Protein AF-A0A497RG23-F1 (afdb_monomer_lite)

Foldseek 3Di:
DVCVVVVVVVCVVCVNVVHPVVVVVVVLVVVLCVQQVVDDPVSNVVSVVVVVVVVVVCCVPPVVVVVVVVCVVPNHDPPDDPPPDD

Sequence (86 aa):
KWLDGLNTVLVDMTNKGKKNNGIVCYVLYKILVDVYANSNYEVMSNALKVLESAKLEFYRKIMAPYEEKKMMENGNIPLLKKRKEK

Structure (mmCIF, N/CA/C/O backbone):
data_AF-A0A497RG23-F1
#
_entry.id   AF-A0A497RG23-F1
#
loop_
_atom_site.group_PDB
_atom_site.id
_atom_site.type_symbol
_atom_site.label_atom_id
_atom_site.label_alt_id
_atom_site.label_comp_id
_atom_site.label_asym_id
_atom_site.label_entity_id
_atom_site.label_seq_id
_atom_site.pdbx_PDB_ins_code
_atom_site.Cartn_x
_atom_site.Cartn_y
_atom_site.Cartn_z
_atom_site.occupancy
_atom_site.B_iso_or_equiv
_atom_site.auth_seq_id
_atom_site.auth_comp_id
_atom_site.auth_asym_id
_atom_site.auth_atom_id
_atom_site.pdbx_PDB_model_num
ATOM 1 N N . LYS A 1 1 ? -13.465 -2.503 -12.129 1.00 64.81 1 LYS A N 1
ATOM 2 C CA . LYS A 1 1 ? -13.752 -3.646 -13.036 1.00 64.81 1 LYS A CA 1
ATOM 3 C C . LYS A 1 1 ? -12.532 -4.521 -13.304 1.00 64.81 1 LYS A C 1
ATOM 5 O O . LYS A 1 1 ? -12.614 -5.697 -12.998 1.00 64.81 1 LYS A O 1
ATOM 10 N N . TRP A 1 2 ? -11.411 -4.009 -13.835 1.00 82.56 2 TRP A N 1
ATOM 11 C CA . TRP A 1 2 ? -10.225 -4.859 -14.074 1.00 82.56 2 TRP A CA 1
ATOM 12 C C . TRP A 1 2 ? -9.413 -5.151 -12.797 1.00 82.56 2 TRP A C 1
ATOM 14 O O . TRP A 1 2 ? -8.923 -6.261 -12.625 1.00 82.56 2 TRP A O 1
ATOM 24 N N . LEU A 1 3 ? -9.329 -4.190 -11.869 1.00 84.50 3 LEU A N 1
ATOM 25 C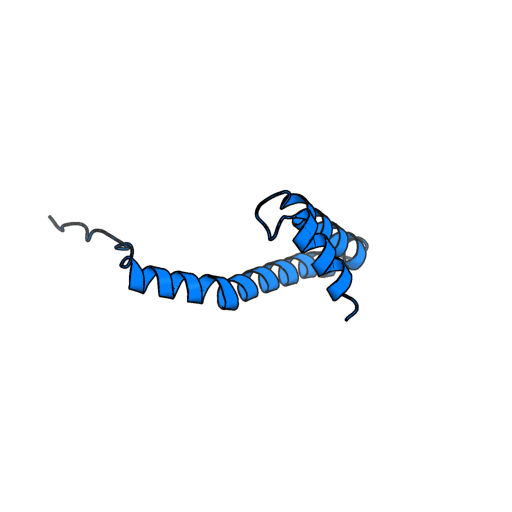 CA . LEU A 1 3 ? -8.629 -4.361 -10.588 1.00 84.50 3 LEU A CA 1
ATOM 26 C C . LEU A 1 3 ? -9.419 -5.225 -9.585 1.00 84.50 3 LEU A C 1
ATOM 28 O O . LEU A 1 3 ? -8.852 -5.785 -8.651 1.00 84.50 3 LEU A O 1
ATOM 32 N N . ASP A 1 4 ? -10.733 -5.344 -9.785 1.00 90.38 4 ASP A N 1
ATOM 33 C CA . ASP A 1 4 ? -11.653 -5.974 -8.835 1.00 90.38 4 ASP A CA 1
ATOM 34 C C . ASP A 1 4 ? -11.300 -7.454 -8.624 1.00 90.38 4 ASP A C 1
ATOM 36 O O . ASP A 1 4 ? -11.300 -7.917 -7.489 1.00 90.38 4 ASP A O 1
ATOM 40 N N . GLY A 1 5 ? -10.904 -8.168 -9.686 1.00 93.38 5 GLY A N 1
ATOM 41 C CA . GLY A 1 5 ? -10.492 -9.572 -9.591 1.00 93.38 5 GLY A CA 1
ATOM 42 C C . GLY A 1 5 ? -9.234 -9.770 -8.741 1.00 93.38 5 GLY A C 1
ATOM 43 O O . GLY A 1 5 ? -9.215 -10.628 -7.861 1.00 93.38 5 GLY A O 1
ATOM 44 N N . LEU A 1 6 ? -8.211 -8.931 -8.940 1.00 91.12 6 LEU A N 1
ATOM 45 C CA . LEU A 1 6 ? -7.003 -8.948 -8.109 1.00 91.12 6 LEU A CA 1
ATOM 46 C C . LEU A 1 6 ? -7.342 -8.640 -6.646 1.00 91.12 6 LEU A C 1
ATOM 48 O O . LEU A 1 6 ? -6.866 -9.324 -5.744 1.00 91.12 6 LEU A O 1
ATOM 52 N N . ASN A 1 7 ? -8.197 -7.645 -6.409 1.00 93.38 7 ASN A N 1
ATOM 53 C CA . ASN A 1 7 ? -8.607 -7.270 -5.061 1.00 93.38 7 ASN A CA 1
ATOM 54 C C . ASN A 1 7 ? -9.346 -8.405 -4.350 1.00 93.38 7 ASN A C 1
ATOM 56 O O . ASN A 1 7 ? -9.032 -8.685 -3.197 1.00 93.38 7 ASN A O 1
ATOM 60 N N . THR A 1 8 ? -10.277 -9.088 -5.021 1.00 95.31 8 THR A N 1
ATOM 61 C CA . THR A 1 8 ? -10.970 -10.254 -4.454 1.00 95.31 8 THR A CA 1
ATOM 62 C C . THR A 1 8 ? -9.978 -11.336 -4.037 1.00 95.31 8 THR A C 1
ATOM 64 O O . THR A 1 8 ? -10.029 -11.808 -2.903 1.00 95.31 8 THR A O 1
ATOM 67 N N . 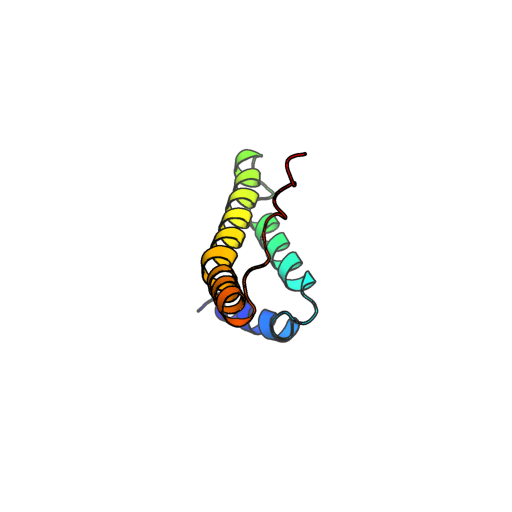VAL A 1 9 ? -9.017 -11.663 -4.906 1.00 95.31 9 VAL A N 1
ATOM 68 C CA . VAL A 1 9 ? -7.982 -12.660 -4.600 1.00 95.31 9 VAL A CA 1
ATOM 69 C C . VAL A 1 9 ? -7.145 -12.234 -3.392 1.00 95.31 9 VAL A C 1
ATOM 71 O O . VAL A 1 9 ? -6.949 -13.020 -2.468 1.00 95.31 9 VAL A O 1
ATOM 74 N N . LEU A 1 10 ? -6.680 -10.983 -3.347 1.00 96.25 10 LEU A N 1
ATOM 75 C CA . LEU A 1 10 ? -5.872 -10.491 -2.228 1.00 96.25 10 LEU A CA 1
ATOM 76 C C . LEU A 1 10 ? -6.658 -10.443 -0.912 1.00 96.25 10 LEU A C 1
ATOM 78 O O . LEU A 1 10 ? -6.100 -10.744 0.145 1.00 96.25 10 LEU A O 1
ATOM 82 N N . VAL A 1 11 ? -7.947 -10.103 -0.953 1.00 96.25 11 VAL A N 1
ATOM 83 C CA . VAL A 1 11 ? -8.823 -10.123 0.226 1.00 96.25 11 VAL A CA 1
ATOM 84 C C . VAL A 1 11 ? -8.928 -11.535 0.799 1.00 96.25 11 VAL A C 1
ATOM 86 O O . VAL A 1 11 ? -8.786 -11.703 2.015 1.00 96.25 11 VAL A O 1
ATOM 89 N N . ASP A 1 12 ? -9.101 -12.542 -0.054 1.00 96.38 12 ASP A N 1
ATOM 90 C CA . ASP A 1 12 ? -9.191 -13.938 0.371 1.00 96.38 12 ASP A CA 1
ATOM 91 C C . ASP A 1 12 ? -7.846 -14.455 0.897 1.00 96.38 12 ASP A C 1
ATOM 93 O O . ASP A 1 12 ? -7.770 -14.966 2.018 1.00 96.38 12 ASP A O 1
ATOM 97 N N . MET A 1 13 ? -6.754 -14.241 0.155 1.00 96.38 13 MET A N 1
ATOM 98 C CA . MET A 1 13 ? -5.411 -14.704 0.537 1.00 96.38 13 MET A CA 1
ATOM 99 C C . MET A 1 13 ? -4.914 -14.094 1.851 1.00 96.38 13 MET A C 1
ATOM 101 O O . MET A 1 13 ? -4.159 -14.734 2.593 1.00 96.38 13 MET A O 1
ATOM 105 N N . THR A 1 14 ? -5.333 -12.861 2.146 1.00 97.44 14 THR A N 1
ATOM 106 C CA . THR A 1 14 ? -4.969 -12.164 3.386 1.00 97.44 14 THR A CA 1
ATOM 107 C C . THR A 1 14 ? -5.951 -12.398 4.531 1.00 97.44 14 THR A C 1
ATOM 109 O O . THR A 1 14 ? -5.724 -11.913 5.642 1.00 97.44 14 THR A O 1
ATOM 112 N N . ASN A 1 15 ? -7.056 -13.114 4.296 1.00 96.88 15 ASN A N 1
ATOM 113 C CA . ASN A 1 15 ? -8.186 -13.179 5.222 1.00 96.88 15 ASN A CA 1
ATOM 114 C C . ASN A 1 15 ? -8.577 -11.773 5.720 1.00 96.88 15 ASN A C 1
ATOM 116 O O . ASN A 1 15 ? -8.566 -11.491 6.924 1.00 96.88 15 ASN A O 1
ATOM 120 N N . LYS A 1 16 ? -8.846 -10.863 4.775 1.00 95.00 16 LYS A N 1
ATOM 121 C CA . LYS A 1 16 ? -9.161 -9.448 5.040 1.00 95.00 16 LYS A CA 1
ATOM 122 C C . LYS A 1 16 ? -8.064 -8.740 5.859 1.00 95.00 16 LYS A C 1
ATOM 124 O O . LYS A 1 16 ? -8.365 -8.024 6.811 1.00 95.00 16 LYS A O 1
ATOM 129 N N . GLY A 1 17 ? -6.794 -8.976 5.520 1.00 93.62 17 GLY A N 1
ATOM 130 C CA . GLY A 1 17 ? -5.630 -8.353 6.172 1.00 93.62 17 GLY A CA 1
ATOM 131 C C . GLY A 1 17 ? -5.203 -8.953 7.522 1.00 93.62 17 GLY A C 1
ATOM 132 O O . GLY A 1 17 ? -4.352 -8.385 8.209 1.00 93.62 17 GLY A O 1
ATOM 133 N N . LYS A 1 18 ? -5.782 -10.087 7.941 1.00 96.25 18 LYS A N 1
ATOM 134 C CA . LYS A 1 18 ? -5.447 -10.748 9.219 1.00 96.25 18 LYS A CA 1
ATOM 135 C C . LYS A 1 18 ? -4.247 -11.690 9.126 1.00 96.25 18 LYS A C 1
ATOM 137 O O . LYS A 1 18 ? -3.670 -12.038 10.153 1.00 96.25 18 LYS A O 1
ATOM 142 N N . LYS A 1 19 ? -3.906 -12.164 7.927 1.00 96.00 19 LYS A N 1
ATOM 143 C CA . LYS A 1 19 ? -2.804 -13.103 7.667 1.00 96.00 19 LYS A CA 1
ATOM 144 C C . LYS A 1 19 ? -2.116 -12.748 6.354 1.00 96.00 19 LYS A C 1
ATOM 146 O O . LYS A 1 19 ? -2.671 -12.027 5.539 1.00 96.00 19 LYS A O 1
ATOM 151 N N . ASN A 1 20 ? -0.913 -13.281 6.142 1.00 93.56 20 ASN A N 1
ATOM 152 C CA . ASN A 1 20 ? -0.199 -13.207 4.863 1.00 93.56 20 ASN A CA 1
ATOM 153 C C . ASN A 1 20 ? -0.039 -11.787 4.285 1.00 93.56 20 ASN A C 1
ATOM 155 O O . ASN A 1 20 ? 0.089 -11.637 3.076 1.00 93.56 20 ASN A O 1
ATOM 159 N N . ASN A 1 21 ? 0.007 -10.740 5.118 1.00 94.31 21 ASN A N 1
ATOM 160 C CA . ASN A 1 21 ? 0.093 -9.342 4.661 1.00 94.31 21 ASN A CA 1
ATOM 161 C C . ASN A 1 21 ? 1.318 -9.064 3.768 1.00 94.31 21 ASN A C 1
ATOM 163 O O . ASN A 1 21 ? 1.291 -8.156 2.937 1.00 94.31 21 ASN A O 1
ATOM 167 N N . GLY A 1 22 ? 2.365 -9.892 3.876 1.00 96.44 22 GLY A N 1
ATOM 168 C CA . GLY A 1 22 ? 3.523 -9.863 2.983 1.00 96.44 22 GLY A CA 1
ATOM 169 C C . GLY A 1 22 ? 3.172 -10.021 1.500 1.00 96.44 22 GLY A C 1
ATOM 170 O O . GLY A 1 22 ? 3.874 -9.459 0.666 1.00 96.44 22 GLY A O 1
ATOM 171 N N . ILE A 1 23 ? 2.066 -10.693 1.151 1.00 96.56 23 ILE A N 1
ATOM 172 C CA . ILE A 1 23 ? 1.662 -10.840 -0.253 1.00 96.56 23 ILE A CA 1
ATOM 173 C C . ILE A 1 23 ? 1.252 -9.511 -0.884 1.00 96.56 23 ILE A C 1
ATOM 175 O O . ILE A 1 23 ? 1.597 -9.240 -2.029 1.00 96.56 23 ILE A O 1
ATOM 179 N N . VAL A 1 24 ? 0.578 -8.646 -0.123 1.00 96.38 24 VAL A N 1
ATOM 180 C CA . VAL A 1 24 ? 0.190 -7.313 -0.597 1.00 96.38 24 VAL A CA 1
ATOM 181 C C . VAL A 1 24 ? 1.439 -6.460 -0.791 1.00 96.38 24 VAL A C 1
ATOM 183 O O . VAL A 1 24 ? 1.572 -5.799 -1.815 1.00 96.38 24 VAL A O 1
ATOM 186 N N . CYS A 1 25 ? 2.393 -6.537 0.142 1.00 96.38 25 CYS A N 1
ATOM 187 C CA . CYS A 1 25 ? 3.686 -5.865 0.006 1.00 96.38 25 CYS A CA 1
ATOM 188 C C . CYS A 1 25 ? 4.438 -6.333 -1.251 1.00 96.38 25 CYS A C 1
ATOM 190 O O . CYS A 1 25 ? 4.928 -5.511 -2.022 1.00 96.38 25 CYS A O 1
ATOM 192 N N . TYR A 1 26 ? 4.464 -7.642 -1.507 1.00 97.25 26 TYR A N 1
ATOM 193 C CA . TYR A 1 26 ? 5.098 -8.207 -2.695 1.00 97.25 26 TYR A CA 1
ATOM 194 C C . TYR A 1 26 ? 4.422 -7.755 -3.997 1.00 97.25 26 TYR A C 1
ATOM 196 O O . TYR A 1 26 ? 5.108 -7.396 -4.951 1.00 97.25 26 TYR A O 1
ATOM 204 N N . VAL A 1 27 ? 3.087 -7.713 -4.032 1.00 96.50 27 VAL A N 1
ATOM 205 C CA . VAL A 1 27 ? 2.326 -7.211 -5.188 1.00 96.50 27 VAL A CA 1
ATOM 206 C C . VAL A 1 27 ? 2.635 -5.739 -5.442 1.00 96.50 27 VAL A C 1
ATOM 208 O O . VAL A 1 27 ? 2.909 -5.367 -6.580 1.00 96.50 27 VAL A O 1
ATOM 211 N N . LEU A 1 28 ? 2.654 -4.909 -4.394 1.00 96.56 28 LEU A N 1
ATOM 212 C CA . LEU A 1 28 ? 3.048 -3.505 -4.512 1.00 96.56 28 LEU A CA 1
ATOM 213 C C . LEU A 1 28 ? 4.474 -3.385 -5.055 1.00 96.56 28 LEU A C 1
ATOM 215 O O . LEU A 1 28 ? 4.684 -2.677 -6.031 1.00 96.56 28 LEU A O 1
ATOM 219 N N . TYR A 1 29 ? 5.432 -4.128 -4.496 1.00 97.00 29 TYR A N 1
ATOM 220 C CA . TYR A 1 29 ? 6.810 -4.161 -4.990 1.00 97.00 29 TYR A CA 1
ATOM 221 C C . TYR A 1 29 ? 6.887 -4.544 -6.473 1.00 97.00 29 TYR A C 1
ATOM 223 O O . TYR A 1 29 ? 7.562 -3.865 -7.243 1.00 97.00 29 TYR A O 1
ATOM 231 N N . LYS A 1 30 ? 6.157 -5.581 -6.898 1.00 97.75 30 LYS A N 1
ATOM 232 C CA . LYS A 1 30 ? 6.097 -5.999 -8.303 1.00 97.75 30 LYS A CA 1
ATOM 233 C C . LYS A 1 30 ? 5.553 -4.902 -9.210 1.00 97.75 30 LYS A C 1
ATOM 235 O O . LYS A 1 30 ? 6.157 -4.648 -10.244 1.00 97.75 30 LYS A O 1
ATOM 240 N N . ILE A 1 31 ? 4.494 -4.205 -8.796 1.00 95.94 31 ILE A N 1
ATOM 241 C CA . ILE A 1 31 ? 3.977 -3.038 -9.525 1.00 95.94 31 ILE A CA 1
ATOM 242 C C . ILE A 1 31 ? 5.059 -1.956 -9.639 1.00 95.94 31 ILE A C 1
ATOM 244 O O . ILE A 1 31 ? 5.250 -1.404 -10.719 1.00 95.94 31 ILE A O 1
ATOM 248 N N . LEU A 1 32 ? 5.794 -1.662 -8.559 1.00 96.62 32 LEU A N 1
ATOM 249 C CA . LEU A 1 32 ? 6.858 -0.655 -8.607 1.00 96.62 32 LEU A CA 1
ATOM 250 C C . LEU A 1 32 ? 7.985 -1.057 -9.568 1.00 96.62 32 LEU A C 1
ATOM 252 O O . LEU A 1 32 ? 8.457 -0.224 -10.339 1.00 96.62 32 LEU A O 1
ATOM 256 N N . VAL A 1 33 ? 8.398 -2.325 -9.547 1.00 96.88 33 VAL A N 1
ATOM 257 C CA . VAL A 1 33 ? 9.436 -2.836 -10.447 1.00 96.88 33 VAL A CA 1
ATOM 258 C C . VAL A 1 33 ? 8.981 -2.756 -11.900 1.00 96.88 33 VAL A C 1
ATOM 260 O O . VAL A 1 33 ? 9.678 -2.173 -12.727 1.00 96.88 33 VAL A O 1
ATOM 263 N N . ASP A 1 34 ? 7.799 -3.288 -12.197 1.00 96.69 34 ASP A N 1
ATOM 264 C CA . ASP A 1 34 ? 7.318 -3.431 -13.570 1.00 96.69 34 ASP A CA 1
ATOM 265 C C . ASP A 1 34 ? 6.998 -2.064 -14.211 1.00 96.69 34 ASP A C 1
ATOM 267 O O . ASP A 1 34 ? 7.145 -1.905 -15.421 1.00 96.69 34 ASP A O 1
ATOM 271 N N . VAL A 1 35 ? 6.613 -1.060 -13.411 1.00 96.31 35 VAL A N 1
ATOM 272 C CA . VAL A 1 35 ? 6.293 0.293 -13.900 1.00 96.31 35 VAL A CA 1
ATOM 273 C C . VAL A 1 35 ? 7.509 1.227 -13.915 1.00 96.31 35 VAL A C 1
ATOM 275 O O . VAL A 1 35 ? 7.626 2.036 -14.833 1.00 96.31 35 VAL A O 1
ATOM 278 N N . TYR A 1 36 ? 8.414 1.153 -12.929 1.00 96.44 36 TYR A N 1
ATOM 279 C CA . TYR A 1 36 ? 9.424 2.204 -12.714 1.00 96.44 36 TYR A CA 1
ATOM 280 C C . TYR A 1 36 ? 10.891 1.747 -12.811 1.00 96.44 36 TYR A C 1
ATOM 282 O O . TYR A 1 36 ? 11.751 2.601 -13.025 1.00 96.44 36 TYR A O 1
ATOM 290 N N . ALA A 1 37 ? 11.224 0.454 -12.668 1.00 92.94 37 ALA A N 1
ATOM 291 C CA . ALA A 1 37 ? 12.618 0.035 -12.419 1.00 92.94 37 ALA A CA 1
ATOM 292 C C . ALA A 1 37 ? 13.592 0.231 -13.593 1.00 92.94 37 ALA A C 1
ATOM 294 O O . ALA A 1 37 ? 14.777 0.445 -13.361 1.00 92.94 37 ALA A O 1
ATOM 295 N N . ASN A 1 38 ? 13.122 0.195 -14.842 1.00 92.00 38 ASN A N 1
ATOM 296 C CA . ASN A 1 38 ? 13.982 0.359 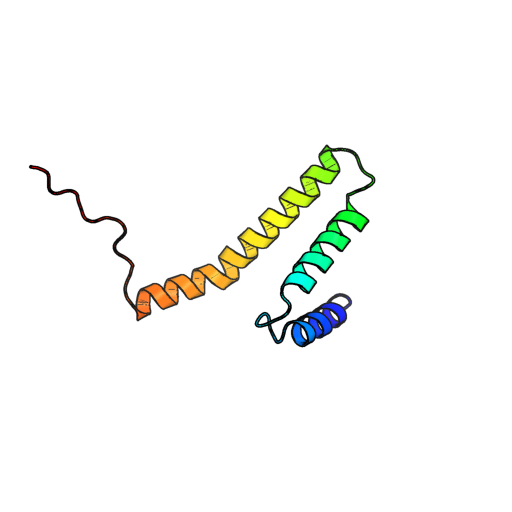-16.026 1.00 92.00 38 ASN A CA 1
ATOM 297 C C . ASN A 1 38 ? 14.111 1.825 -16.480 1.00 92.00 38 ASN A C 1
ATOM 299 O O . ASN A 1 38 ? 14.345 2.098 -17.655 1.00 92.00 38 ASN A O 1
ATOM 303 N N . SER A 1 39 ? 13.910 2.771 -15.562 1.00 91.81 39 SER A N 1
ATOM 304 C CA . SER A 1 39 ? 13.913 4.207 -15.846 1.00 91.81 39 SER A CA 1
ATOM 305 C C . SER A 1 39 ? 15.035 4.936 -15.105 1.00 91.81 39 SER A C 1
ATOM 307 O O . SER A 1 39 ? 15.760 4.363 -14.294 1.00 91.81 39 SER A O 1
ATOM 309 N N . ASN A 1 40 ? 15.193 6.230 -15.383 1.00 95.88 40 ASN A N 1
ATOM 310 C CA . ASN A 1 40 ? 16.149 7.065 -14.661 1.00 95.88 40 ASN A CA 1
ATOM 311 C C . ASN A 1 40 ? 15.745 7.258 -13.182 1.00 95.88 40 ASN A C 1
ATOM 313 O O . ASN A 1 40 ? 14.622 6.961 -12.762 1.00 95.88 40 ASN A O 1
ATOM 317 N N . TYR A 1 41 ? 16.676 7.790 -12.388 1.00 95.62 41 TYR A N 1
ATOM 318 C CA . TYR A 1 41 ? 16.478 8.006 -10.954 1.00 95.62 41 TYR A CA 1
ATOM 319 C C . TYR A 1 41 ? 15.248 8.857 -10.628 1.00 95.62 41 TYR A C 1
ATOM 321 O O . TYR A 1 41 ? 14.538 8.572 -9.667 1.00 95.62 41 TYR A O 1
ATOM 329 N N . GLU A 1 42 ? 14.967 9.882 -11.430 1.00 96.81 42 GLU A N 1
ATOM 330 C CA . GLU A 1 42 ? 13.814 10.751 -11.215 1.00 96.81 42 GLU A CA 1
ATOM 331 C C . GLU A 1 42 ? 12.504 9.957 -11.288 1.00 96.81 42 GLU A C 1
ATOM 333 O O . GLU A 1 42 ? 11.679 10.034 -10.373 1.00 96.81 42 GLU A O 1
ATOM 338 N N . VAL A 1 43 ? 12.348 9.122 -12.316 1.00 96.19 43 VAL A N 1
ATOM 339 C CA . VAL A 1 43 ? 11.175 8.257 -12.481 1.00 96.19 43 VAL A CA 1
ATOM 340 C C . VAL A 1 43 ? 11.087 7.225 -11.357 1.00 96.19 43 VAL A C 1
ATOM 342 O O . VAL A 1 43 ? 10.014 7.051 -10.778 1.00 96.19 43 VAL A O 1
ATOM 345 N N . MET A 1 44 ? 12.203 6.600 -10.969 1.00 96.81 44 MET A N 1
ATOM 346 C CA . MET A 1 44 ? 12.221 5.691 -9.816 1.00 96.81 44 MET A CA 1
ATOM 347 C C . MET A 1 44 ? 11.826 6.403 -8.512 1.00 96.81 44 MET A C 1
ATOM 349 O O . MET A 1 44 ? 11.080 5.854 -7.704 1.00 96.81 44 MET A O 1
ATOM 353 N N . SER A 1 45 ? 12.249 7.655 -8.316 1.00 96.75 45 SER A N 1
ATOM 354 C CA . SER A 1 45 ? 11.871 8.449 -7.142 1.00 96.75 45 SER A CA 1
ATOM 355 C C . SER A 1 45 ? 10.371 8.766 -7.111 1.00 96.75 45 SER A C 1
ATOM 357 O O . SER A 1 45 ? 9.777 8.846 -6.035 1.00 96.75 45 SER A O 1
ATOM 359 N N . ASN A 1 46 ? 9.726 8.898 -8.277 1.00 96.88 46 ASN A N 1
ATOM 360 C CA . ASN A 1 46 ? 8.281 9.110 -8.365 1.00 96.88 46 ASN A CA 1
ATOM 361 C C . ASN A 1 46 ? 7.490 7.899 -7.853 1.00 96.88 46 ASN A C 1
ATOM 363 O O . ASN A 1 46 ? 6.445 8.090 -7.232 1.00 96.88 46 ASN A O 1
ATOM 367 N N . ALA A 1 47 ? 8.016 6.681 -8.007 1.00 96.44 47 ALA A N 1
ATOM 368 C CA . ALA A 1 47 ? 7.422 5.464 -7.455 1.00 96.44 47 ALA A CA 1
ATOM 369 C C . ALA A 1 47 ? 7.219 5.570 -5.929 1.00 96.44 47 ALA A C 1
ATOM 371 O O . ALA A 1 47 ? 6.148 5.255 -5.404 1.00 96.44 47 ALA A O 1
ATOM 372 N N . LEU A 1 48 ? 8.225 6.097 -5.220 1.00 96.81 48 LEU A N 1
ATOM 373 C CA . LEU A 1 48 ? 8.168 6.308 -3.771 1.00 96.81 48 LEU A CA 1
ATOM 374 C C . LEU A 1 48 ? 7.181 7.417 -3.389 1.00 96.81 48 LEU A C 1
ATOM 376 O O . LEU A 1 48 ? 6.422 7.256 -2.434 1.00 96.81 48 LEU A O 1
ATOM 380 N N . LYS A 1 49 ? 7.137 8.515 -4.156 1.00 97.81 49 LYS A N 1
ATOM 381 C CA . LYS A 1 49 ? 6.182 9.619 -3.929 1.00 97.81 49 LYS A CA 1
ATOM 382 C C . LYS A 1 49 ? 4.733 9.143 -4.050 1.00 97.81 49 LYS A C 1
ATOM 384 O O . LYS A 1 49 ? 3.891 9.520 -3.234 1.00 97.81 49 LYS A O 1
ATOM 389 N N . VAL A 1 50 ? 4.445 8.302 -5.045 1.00 97.44 50 VAL A N 1
ATOM 390 C CA . VAL A 1 50 ? 3.112 7.715 -5.250 1.00 97.44 50 VAL A CA 1
ATOM 391 C C . VAL A 1 50 ? 2.748 6.781 -4.098 1.00 97.44 50 VAL A C 1
ATOM 393 O O . VAL A 1 50 ? 1.638 6.878 -3.574 1.00 97.44 50 VAL A O 1
ATOM 396 N N . LEU A 1 51 ? 3.673 5.919 -3.662 1.00 97.12 51 LEU A N 1
ATOM 397 C CA . LEU A 1 51 ? 3.425 5.004 -2.547 1.00 97.12 51 LEU A CA 1
ATOM 398 C C . LEU A 1 51 ? 3.145 5.754 -1.235 1.00 97.12 51 LEU A C 1
ATOM 400 O O . LEU A 1 51 ? 2.192 5.420 -0.529 1.00 97.12 51 LEU A O 1
ATOM 404 N N . GLU A 1 52 ? 3.928 6.791 -0.931 1.00 98.00 52 GLU A N 1
ATOM 405 C CA . GLU A 1 52 ? 3.716 7.614 0.265 1.00 98.00 52 GLU A CA 1
ATOM 406 C C . GLU A 1 52 ? 2.374 8.352 0.193 1.00 98.00 52 GLU A C 1
ATOM 408 O O . GLU A 1 52 ? 1.614 8.365 1.160 1.00 98.00 52 GLU A O 1
ATOM 413 N N . SER A 1 53 ? 2.028 8.885 -0.980 1.00 97.88 53 SER A N 1
ATOM 414 C CA . SER A 1 53 ? 0.736 9.546 -1.192 1.00 97.88 53 SER A CA 1
ATOM 415 C C . SER A 1 53 ? -0.441 8.583 -0.987 1.00 97.88 53 SER A C 1
ATOM 417 O O . SER A 1 53 ? -1.418 8.938 -0.328 1.00 97.88 53 SER A O 1
ATOM 419 N N . ALA A 1 54 ? -0.344 7.343 -1.483 1.00 97.38 54 ALA A N 1
ATOM 420 C CA . ALA A 1 54 ? -1.373 6.317 -1.295 1.00 97.38 54 ALA A CA 1
ATOM 421 C C . ALA A 1 54 ? -1.549 5.931 0.184 1.00 97.38 54 ALA A C 1
ATOM 423 O O . ALA A 1 54 ? -2.676 5.824 0.672 1.00 97.38 54 ALA A O 1
ATOM 424 N N . LYS A 1 55 ? -0.440 5.772 0.915 1.00 97.00 55 LYS A N 1
ATOM 425 C CA . LYS A 1 55 ? -0.439 5.523 2.364 1.00 97.00 55 LYS A CA 1
ATOM 426 C C . LYS A 1 55 ? -1.107 6.668 3.132 1.00 97.00 55 LYS A C 1
ATOM 428 O O . LYS A 1 55 ? -1.962 6.407 3.978 1.00 97.00 55 LYS A O 1
ATOM 433 N N . LEU A 1 56 ? -0.736 7.918 2.844 1.00 98.19 56 LEU A N 1
ATOM 434 C CA . LEU A 1 56 ? -1.305 9.094 3.509 1.00 98.19 56 LEU A CA 1
ATOM 435 C C . LEU A 1 56 ? -2.807 9.225 3.246 1.00 98.19 56 LEU A C 1
ATOM 437 O O . LEU A 1 56 ? -3.568 9.520 4.166 1.00 98.19 56 LEU A O 1
ATOM 441 N N . GLU A 1 57 ? -3.255 8.951 2.021 1.00 98.19 57 GLU A N 1
ATOM 442 C CA . GLU A 1 57 ? -4.677 8.998 1.684 1.00 98.19 57 GLU A CA 1
ATOM 443 C C . GLU A 1 57 ? -5.475 7.889 2.389 1.00 98.19 57 GLU A C 1
ATOM 445 O O . GLU A 1 57 ? -6.574 8.148 2.886 1.00 98.19 57 GLU A O 1
ATOM 450 N N . PHE A 1 58 ? -4.914 6.678 2.506 1.00 97.25 58 PHE A N 1
ATOM 451 C CA . PHE A 1 58 ? -5.511 5.602 3.303 1.00 97.25 58 PHE A CA 1
ATOM 452 C C . PHE A 1 58 ? -5.629 5.999 4.777 1.00 97.25 58 PHE A C 1
ATOM 454 O O . PHE A 1 58 ? -6.700 5.857 5.370 1.00 97.25 58 PHE A O 1
ATOM 461 N N . TYR A 1 59 ? -4.562 6.555 5.357 1.00 97.19 59 TYR A N 1
ATOM 462 C CA . TYR A 1 59 ? -4.586 7.032 6.737 1.00 97.19 59 TYR A CA 1
ATOM 463 C C . TYR A 1 59 ? -5.672 8.099 6.935 1.00 97.19 59 TYR A C 1
ATOM 465 O O . TYR A 1 59 ? -6.554 7.934 7.775 1.00 97.19 59 TYR A O 1
ATOM 473 N N . ARG A 1 60 ? -5.675 9.146 6.102 1.00 97.94 60 ARG A N 1
ATOM 474 C CA . ARG A 1 60 ? -6.603 10.280 6.203 1.00 97.94 60 ARG A CA 1
ATOM 475 C C . ARG A 1 60 ? -8.069 9.874 6.060 1.00 97.94 60 ARG A C 1
ATOM 477 O O . ARG A 1 60 ? -8.915 10.401 6.774 1.00 97.94 60 ARG A O 1
ATOM 484 N N . LYS A 1 61 ? -8.391 8.983 5.117 1.00 97.81 61 LYS A N 1
ATOM 485 C CA . LYS A 1 61 ? -9.784 8.608 4.825 1.00 97.81 61 LYS A CA 1
ATOM 486 C C . LYS A 1 61 ? -10.310 7.460 5.675 1.00 97.81 61 LYS A C 1
ATOM 488 O O . LYS A 1 61 ? -11.515 7.403 5.898 1.00 97.81 61 LYS A O 1
ATOM 493 N N . ILE A 1 62 ? -9.449 6.532 6.089 1.00 96.19 62 ILE A N 1
ATOM 494 C CA . ILE A 1 62 ? -9.877 5.277 6.722 1.00 96.19 62 ILE A CA 1
ATOM 495 C C . ILE A 1 62 ? -9.467 5.225 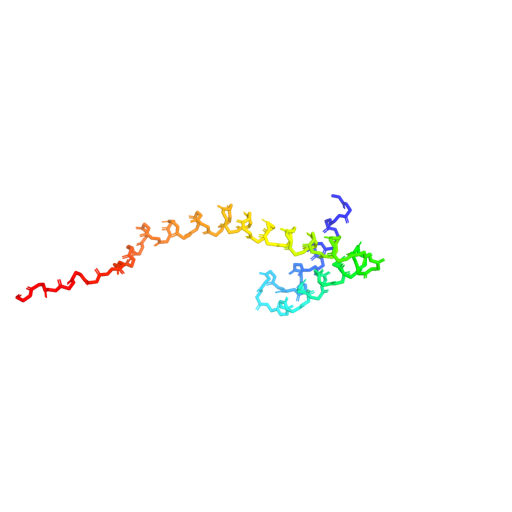8.192 1.00 96.19 62 ILE A C 1
ATOM 497 O O . ILE A 1 62 ? -10.309 4.945 9.043 1.00 96.19 62 ILE A O 1
ATOM 501 N N . MET A 1 63 ? -8.198 5.496 8.506 1.00 95.81 63 MET A N 1
ATOM 502 C CA . MET A 1 63 ? -7.690 5.352 9.875 1.00 95.81 63 MET A CA 1
ATOM 503 C C . MET A 1 63 ? -8.068 6.536 10.765 1.00 95.81 63 MET A C 1
ATOM 505 O O . MET A 1 63 ? -8.604 6.314 11.846 1.00 95.81 63 MET A O 1
ATOM 509 N N . ALA A 1 64 ? -7.865 7.772 10.303 1.00 95.81 64 ALA A N 1
ATOM 510 C CA . ALA A 1 64 ? -8.100 8.968 11.111 1.00 95.81 64 ALA A CA 1
ATOM 511 C C . ALA A 1 64 ? -9.545 9.060 11.657 1.00 95.81 64 ALA A C 1
ATOM 513 O O . ALA A 1 64 ? -9.694 9.232 12.866 1.00 95.81 64 ALA A O 1
ATOM 514 N N . PRO A 1 65 ? -10.618 8.818 10.870 1.00 95.50 65 PRO A N 1
ATOM 515 C CA . PRO A 1 65 ? -11.981 8.826 11.415 1.00 95.50 65 PRO A CA 1
ATOM 516 C C . PRO A 1 65 ? -12.233 7.724 12.456 1.00 95.50 65 PRO A C 1
ATOM 518 O O . PRO A 1 65 ? -13.001 7.903 13.403 1.00 95.50 65 PRO A O 1
ATOM 521 N N . TYR A 1 66 ? -11.597 6.559 12.293 1.00 92.88 66 TYR A N 1
ATOM 522 C CA . TYR A 1 66 ? -11.684 5.475 13.272 1.00 92.88 66 TYR A CA 1
ATOM 523 C C . TYR A 1 66 ? -10.962 5.840 14.576 1.00 92.88 66 TYR A C 1
ATOM 525 O O . TYR A 1 66 ? -11.485 5.583 15.661 1.00 92.88 66 TYR A O 1
ATOM 533 N N . GLU A 1 67 ? -9.786 6.459 14.477 1.00 90.94 67 GLU A N 1
ATOM 534 C CA . GLU A 1 67 ? -9.007 6.943 15.619 1.00 90.94 67 GLU A CA 1
ATOM 535 C C . GLU A 1 67 ? -9.758 8.041 16.382 1.00 90.94 67 GLU A C 1
ATOM 537 O O . GLU A 1 67 ? -9.880 7.952 17.603 1.00 90.94 67 GLU A O 1
ATOM 542 N N . GLU A 1 68 ? -10.356 9.007 15.680 1.00 91.81 68 GLU A N 1
ATOM 543 C CA . GLU A 1 68 ? -11.216 10.039 16.274 1.00 91.81 68 GLU A CA 1
ATOM 544 C C . GLU A 1 68 ? -12.395 9.425 17.033 1.00 91.81 68 GLU A C 1
ATOM 546 O O . GLU A 1 68 ? -12.656 9.775 18.187 1.00 91.81 68 GLU A O 1
ATOM 551 N N . LYS A 1 69 ? -13.078 8.447 16.426 1.00 91.50 69 LYS A N 1
ATOM 552 C CA . LYS A 1 69 ? -14.159 7.713 17.090 1.00 91.50 69 LYS A CA 1
ATOM 553 C C . LYS A 1 69 ? -13.671 7.017 18.360 1.00 91.50 69 LYS A C 1
ATOM 555 O O . LYS A 1 69 ? -14.322 7.107 19.398 1.00 91.50 69 LYS A O 1
ATOM 560 N N . LYS A 1 70 ? -12.518 6.348 18.306 1.00 87.62 70 LYS A N 1
ATOM 561 C CA . LYS A 1 70 ? -11.942 5.655 19.468 1.00 87.62 70 LYS A CA 1
ATOM 562 C C . LYS A 1 70 ? -11.493 6.610 20.566 1.00 87.62 70 LYS A C 1
ATOM 564 O O . LYS A 1 70 ? -11.629 6.271 21.739 1.00 87.62 70 LYS A O 1
ATOM 569 N N . MET A 1 71 ? -11.023 7.796 20.200 1.00 89.19 71 MET A N 1
ATOM 570 C CA . MET A 1 71 ? -10.691 8.865 21.136 1.00 89.19 71 MET A CA 1
ATOM 571 C C . MET A 1 71 ? -11.937 9.384 21.867 1.00 89.19 71 MET A C 1
ATOM 573 O O . MET A 1 71 ? -11.876 9.628 23.070 1.00 89.19 71 MET A O 1
ATOM 577 N N . MET A 1 72 ? -13.075 9.510 21.174 1.00 86.44 72 MET A N 1
ATOM 578 C CA . MET A 1 72 ? -14.352 9.872 21.804 1.00 86.44 72 MET A CA 1
ATOM 579 C C . MET A 1 72 ? -14.883 8.766 22.730 1.00 86.44 72 MET A C 1
ATOM 581 O O . MET A 1 72 ? -15.403 9.073 23.798 1.00 86.44 72 MET A O 1
ATOM 585 N N . GLU A 1 73 ? -14.741 7.491 22.346 1.00 89.75 73 GLU A N 1
ATOM 586 C CA . GLU A 1 73 ? -15.232 6.341 23.126 1.00 89.75 73 GLU A CA 1
ATOM 587 C C . GLU A 1 73 ? -14.401 6.062 24.388 1.00 89.75 73 GLU A C 1
ATOM 589 O O . GLU A 1 73 ? -14.958 5.795 25.449 1.00 89.75 73 GLU A O 1
ATOM 594 N N . ASN A 1 74 ? -13.071 6.107 24.279 1.00 88.75 74 ASN A N 1
ATOM 595 C CA . ASN A 1 74 ? -12.160 5.647 25.333 1.00 88.75 74 ASN A CA 1
ATOM 596 C C . ASN A 1 74 ? -11.437 6.792 26.060 1.00 88.75 74 ASN A C 1
ATOM 598 O O . ASN A 1 74 ? -10.654 6.545 26.978 1.00 88.75 74 ASN A O 1
ATOM 602 N N . GLY A 1 75 ? -11.691 8.036 25.650 1.00 77.00 75 GLY A N 1
ATOM 603 C CA . GLY A 1 75 ? -10.942 9.204 26.088 1.00 77.00 75 GLY A CA 1
ATOM 604 C C . GLY A 1 75 ? -9.624 9.370 25.328 1.00 77.00 75 GLY A C 1
ATOM 605 O O . GLY A 1 75 ? -9.050 8.429 24.778 1.00 77.00 75 GLY A O 1
ATOM 606 N N . ASN A 1 76 ? -9.138 10.609 25.288 1.00 78.56 76 ASN A N 1
ATOM 607 C CA . ASN A 1 76 ? -7.869 10.929 24.649 1.00 78.56 76 ASN A CA 1
ATOM 608 C C . ASN A 1 76 ? -6.687 10.515 25.536 1.00 78.56 76 ASN A C 1
ATOM 610 O O . ASN A 1 76 ? -6.726 10.692 26.755 1.00 78.56 76 ASN A O 1
ATOM 614 N N . ILE A 1 77 ? -5.608 10.024 24.922 1.00 70.31 77 ILE A N 1
ATOM 615 C CA . ILE A 1 77 ? -4.344 9.814 25.628 1.00 70.31 77 ILE A CA 1
ATOM 616 C C . ILE A 1 77 ? -3.812 11.204 26.014 1.00 70.31 77 ILE A C 1
ATOM 618 O O . ILE A 1 77 ? -3.601 12.038 25.130 1.00 70.31 77 ILE A O 1
ATOM 622 N N . PRO A 1 78 ? -3.585 11.502 27.307 1.00 66.25 78 PRO A N 1
ATOM 623 C CA . PRO A 1 78 ? -3.074 12.805 27.714 1.00 66.25 78 PRO A CA 1
ATOM 624 C C . PRO A 1 78 ? -1.680 13.010 27.119 1.00 66.25 78 PRO A C 1
ATOM 626 O O . PRO A 1 78 ? -0.741 12.304 27.485 1.00 66.25 78 PRO A O 1
ATOM 629 N N . LEU A 1 79 ? -1.539 13.968 26.200 1.00 65.06 79 LEU A N 1
ATOM 630 C CA . LEU A 1 79 ? -0.322 14.061 25.396 1.00 65.06 79 LEU A CA 1
ATOM 631 C C . LEU A 1 79 ? 0.923 14.474 26.185 1.00 65.06 79 LEU A C 1
ATOM 633 O O . LEU A 1 79 ? 2.01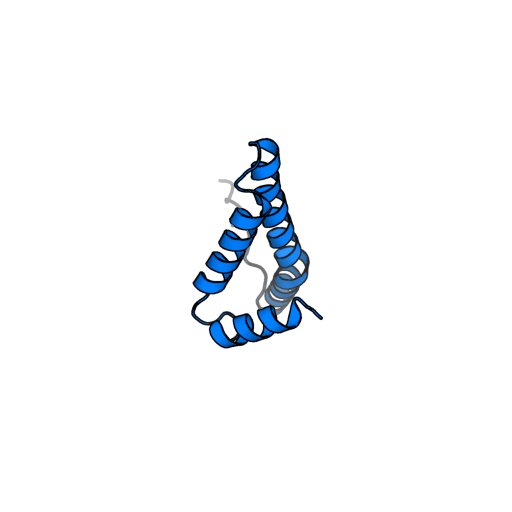1 14.106 25.771 1.00 65.06 79 LEU A O 1
ATOM 637 N N . LEU A 1 80 ? 0.820 15.132 27.342 1.00 57.88 80 LEU A N 1
ATOM 638 C CA . LEU A 1 80 ? 1.961 15.399 28.228 1.00 57.88 80 LEU A CA 1
ATOM 639 C C . LEU A 1 80 ? 1.459 15.609 29.667 1.00 57.88 80 LEU A C 1
ATOM 641 O O . LEU A 1 80 ? 0.565 16.425 29.899 1.00 57.88 80 LEU A O 1
ATOM 645 N N . LYS A 1 81 ? 2.064 14.948 30.668 1.00 51.78 81 LYS A N 1
ATOM 646 C CA . LYS A 1 81 ? 1.982 15.446 32.054 1.00 51.78 81 LYS A CA 1
ATOM 647 C C . LYS A 1 81 ? 2.686 16.802 32.056 1.00 51.78 81 LYS A C 1
ATOM 649 O O . LYS A 1 81 ? 3.889 16.837 31.802 1.00 51.78 81 LYS A O 1
ATOM 654 N N . LYS A 1 82 ? 1.968 17.903 32.324 1.00 55.22 82 LYS A N 1
ATOM 655 C CA . LYS A 1 82 ? 2.602 19.208 32.577 1.00 55.22 82 LYS A CA 1
ATOM 656 C C . LYS A 1 82 ? 3.735 18.976 33.581 1.00 55.22 82 LYS A C 1
ATOM 658 O O . LYS A 1 82 ? 3.478 18.477 34.680 1.00 55.22 82 LYS A O 1
ATOM 663 N N . ARG A 1 83 ? 4.985 19.254 33.191 1.00 60.50 83 ARG A N 1
ATOM 664 C CA . ARG A 1 83 ? 6.104 19.289 34.142 1.00 60.50 83 ARG A CA 1
ATOM 665 C C . ARG A 1 83 ? 5.671 20.253 35.244 1.00 60.50 83 ARG A C 1
ATOM 667 O O . ARG A 1 83 ? 5.315 21.385 34.941 1.00 60.50 83 ARG A O 1
ATOM 674 N N . LYS A 1 84 ? 5.630 19.783 36.492 1.00 53.88 84 LYS A N 1
ATOM 675 C CA . LYS A 1 84 ? 5.469 20.676 37.640 1.00 53.88 84 LYS A CA 1
ATOM 676 C C . LYS A 1 84 ? 6.689 21.594 37.631 1.00 53.88 84 LYS A C 1
ATOM 678 O O . LYS A 1 84 ? 7.800 21.104 37.831 1.00 53.88 84 LYS A O 1
ATOM 683 N N . GLU A 1 85 ? 6.485 22.864 37.310 1.00 58.25 85 GLU A N 1
ATOM 684 C CA . GLU A 1 85 ? 7.469 23.907 37.586 1.00 58.25 85 GLU A CA 1
ATOM 685 C C . GLU A 1 85 ? 7.711 23.881 39.105 1.00 58.25 85 GLU A C 1
ATOM 687 O O . GLU A 1 85 ? 6.754 23.847 39.885 1.00 58.25 85 GLU A O 1
ATOM 692 N N . LYS A 1 86 ? 8.977 23.700 39.492 1.00 57.25 86 LYS A N 1
ATOM 693 C CA . LYS A 1 86 ? 9.441 23.7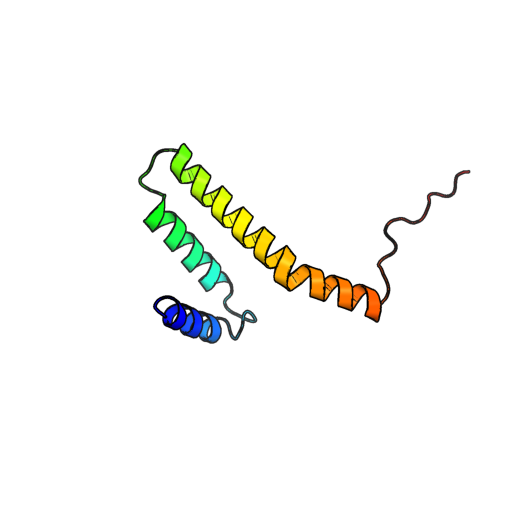42 40.882 1.00 57.25 86 LYS A CA 1
ATOM 694 C C . LYS A 1 86 ? 9.791 25.172 41.242 1.00 57.25 86 LYS A C 1
ATOM 696 O O . LYS A 1 86 ? 10.361 25.843 40.354 1.00 57.25 86 LYS A O 1
#

Radius of gyration: 19.37 Å; chains: 1; bounding box: 32×39×57 Å

pLDDT: mean 90.08, std 12.31, range [51.78, 98.19]

Secondary structure (DSSP, 8-state):
-HHHHHHHHHHHHTTTTTS-THHHHHHHHHHHHHHHTTS-HHHHHHHHHHHHHHHHHHIIIIIHHHHHHHHHHH----S-------